Protein AF-A0A0N1JWP1-F1 (afdb_monomer)

Foldseek 3Di:
DDDPPDPDPPPPPVLDQDPNDGPPVSVVVVCVVVVVVVVVVVVVVVVVVVVVVVVVVVVPPPQDQDPVGDGDDD

Radius of gyration: 25.9 Å; Cα contacts (8 Å, |Δi|>4): 18; chains: 1; bounding box: 46×24×71 Å

Organism: NCBI:txid66876

Solvent-accessible surface area (backbone atoms only — not comparable to full-atom values): 4760 Å² total; per-residue (Å²): 139,78,86,78,81,75,76,79,79,67,77,81,70,84,72,64,69,58,98,86,44,59,57,74,68,46,54,50,51,53,48,52,55,52,47,52,52,53,50,54,52,50,52,54,50,51,55,50,51,51,53,51,51,53,52,55,54,65,71,54,68,74,66,62,60,46,98,84,71,50,74,55,77,133

Structure (mmCIF, N/CA/C/O backbone):
data_AF-A0A0N1JWP1-F1
#
_entry.id   AF-A0A0N1JWP1-F1
#
loop_
_atom_site.group_PDB
_atom_site.id
_atom_site.type_symbol
_atom_site.label_atom_id
_atom_site.label_alt_id
_atom_site.label_comp_id
_atom_site.label_asym_id
_atom_site.label_entity_id
_atom_site.label_seq_id
_atom_site.pdbx_PDB_ins_code
_atom_site.Cartn_x
_atom_site.Cartn_y
_atom_site.Cartn_z
_atom_site.occupancy
_atom_site.B_iso_or_equiv
_atom_site.auth_seq_id
_atom_site.auth_comp_id
_atom_site.auth_asym_id
_atom_site.auth_atom_id
_ato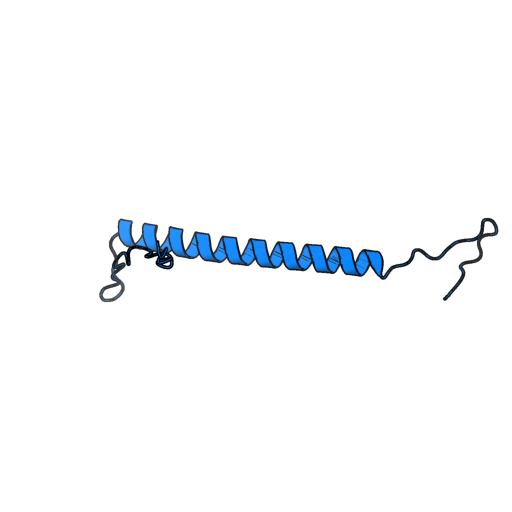m_site.pdbx_PDB_model_num
ATOM 1 N N . MET A 1 1 ? -30.145 5.609 -18.340 1.00 39.28 1 MET A N 1
ATOM 2 C CA . MET A 1 1 ? -29.044 6.097 -17.485 1.00 39.28 1 MET A CA 1
ATOM 3 C C . MET A 1 1 ? -28.677 4.975 -16.537 1.00 39.28 1 MET A C 1
ATOM 5 O O . MET A 1 1 ? -29.337 4.800 -15.526 1.00 39.28 1 MET A O 1
ATOM 9 N N . THR A 1 2 ? -27.708 4.153 -16.919 1.00 44.47 2 THR A N 1
ATOM 10 C CA . THR A 1 2 ? -27.159 3.092 -16.068 1.00 44.47 2 THR A CA 1
ATOM 11 C C . THR A 1 2 ? -25.707 3.456 -15.826 1.00 44.47 2 THR A C 1
ATOM 13 O O . THR A 1 2 ? -24.899 3.390 -16.748 1.00 44.47 2 THR A O 1
ATOM 16 N N . CYS A 1 3 ? -25.411 3.933 -14.618 1.00 44.78 3 CYS A N 1
ATOM 17 C CA . CYS A 1 3 ? -24.049 4.139 -14.154 1.00 44.78 3 CYS A CA 1
ATOM 18 C C . CYS A 1 3 ? -23.420 2.756 -13.983 1.00 44.78 3 CYS A C 1
ATOM 20 O O . CYS A 1 3 ? -23.765 2.029 -13.055 1.00 44.78 3 CYS A O 1
ATOM 22 N N . THR A 1 4 ? -22.563 2.362 -14.916 1.00 49.91 4 THR A N 1
ATOM 23 C CA . THR A 1 4 ? -21.630 1.261 -14.696 1.00 49.91 4 THR A CA 1
ATOM 24 C C . THR A 1 4 ? -20.496 1.809 -13.844 1.00 49.91 4 THR A C 1
ATOM 26 O O . THR A 1 4 ? -19.635 2.529 -14.342 1.00 49.91 4 THR A O 1
ATOM 29 N N . ASP A 1 5 ? -20.563 1.522 -12.549 1.00 48.72 5 ASP A N 1
ATOM 30 C CA . ASP A 1 5 ? -19.449 1.644 -11.616 1.00 48.72 5 ASP A CA 1
ATOM 31 C C . ASP A 1 5 ? -18.389 0.619 -12.054 1.00 48.72 5 ASP A C 1
ATOM 33 O O . ASP A 1 5 ? -18.519 -0.580 -11.809 1.00 48.72 5 ASP A O 1
ATOM 37 N N . THR A 1 6 ? -17.420 1.051 -12.860 1.00 58.97 6 THR A N 1
ATOM 38 C CA . THR A 1 6 ? -16.211 0.267 -13.133 1.00 58.97 6 THR A CA 1
ATOM 39 C C . THR A 1 6 ? -15.363 0.321 -11.868 1.00 58.97 6 THR A C 1
ATOM 41 O O . THR A 1 6 ? -14.947 1.423 -11.499 1.00 58.97 6 THR A O 1
ATOM 44 N N . PRO A 1 7 ? -15.112 -0.808 -11.181 1.00 53.34 7 PRO A N 1
ATOM 45 C CA . PRO A 1 7 ? -14.247 -0.791 -10.020 1.00 53.34 7 PRO A CA 1
ATOM 46 C C . PRO A 1 7 ? -12.839 -0.468 -10.509 1.00 53.34 7 PRO A C 1
ATOM 48 O O . PRO A 1 7 ? -12.288 -1.226 -11.301 1.00 53.34 7 PRO A O 1
ATOM 51 N N . ASP A 1 8 ? -12.330 0.681 -10.066 1.00 54.34 8 ASP A N 1
ATOM 52 C CA . ASP A 1 8 ? -10.913 0.985 -9.848 1.00 54.34 8 ASP A CA 1
ATOM 53 C C . ASP A 1 8 ? -9.970 0.168 -10.746 1.00 54.34 8 ASP A C 1
ATOM 55 O O . ASP A 1 8 ? -9.347 -0.813 -10.331 1.00 54.34 8 ASP A O 1
ATOM 59 N N . GLU A 1 9 ? -9.926 0.538 -12.026 1.00 51.97 9 GLU A N 1
ATOM 60 C CA . GLU A 1 9 ? -8.948 0.020 -12.975 1.00 51.97 9 GLU A CA 1
ATOM 61 C C . GLU A 1 9 ? -7.607 0.653 -12.587 1.00 51.97 9 GLU A C 1
ATOM 63 O O . GLU A 1 9 ? -7.149 1.630 -13.182 1.00 51.97 9 GLU A O 1
ATOM 68 N N . PHE A 1 10 ? -7.007 0.155 -11.500 1.00 58.12 10 PHE A N 1
ATOM 69 C CA . PHE A 1 10 ? -5.613 0.424 -11.199 1.00 58.12 10 PHE A CA 1
ATOM 70 C C . PHE A 1 10 ? -4.865 0.022 -12.463 1.00 58.12 10 PHE A C 1
ATOM 72 O O . PHE A 1 10 ? -4.946 -1.155 -12.827 1.00 58.12 10 PHE A O 1
ATOM 79 N N . PRO A 1 11 ? -4.199 0.953 -13.172 1.00 59.28 11 PRO A N 1
ATOM 80 C CA . PRO A 1 11 ? -3.427 0.564 -14.333 1.00 59.28 11 PRO A CA 1
ATOM 81 C C . PRO A 1 11 ? -2.481 -0.522 -13.841 1.00 59.28 11 PRO A C 1
ATOM 83 O O . PRO A 1 11 ? -1.698 -0.275 -12.920 1.00 59.28 11 PRO A O 1
ATOM 86 N N . GLU A 1 12 ? -2.625 -1.738 -14.370 1.00 60.75 12 GLU A N 1
ATOM 87 C CA . GLU A 1 12 ? -1.698 -2.827 -14.099 1.00 60.75 12 GLU A CA 1
ATOM 88 C C . GLU A 1 12 ? -0.359 -2.363 -14.658 1.00 60.75 12 GLU A C 1
ATOM 90 O O . GLU A 1 12 ? -0.050 -2.561 -15.829 1.00 60.75 12 GLU A O 1
ATOM 95 N N . VAL A 1 13 ? 0.409 -1.638 -13.845 1.00 63.69 13 VAL A N 1
ATOM 96 C CA . VAL A 1 13 ? 1.775 -1.268 -14.173 1.00 63.69 13 VAL A CA 1
ATOM 97 C C . VAL A 1 13 ? 2.513 -2.599 -14.188 1.00 63.69 13 VAL A C 1
ATOM 99 O O . VAL A 1 13 ? 2.593 -3.241 -13.135 1.00 63.69 13 VAL A O 1
ATOM 102 N N . PRO A 1 14 ? 2.999 -3.073 -15.349 1.00 65.94 14 PRO A N 1
ATOM 103 C CA . PRO A 1 14 ? 3.669 -4.355 -15.420 1.00 65.94 14 PRO A CA 1
ATOM 104 C C . PRO A 1 14 ? 5.043 -4.194 -14.769 1.00 65.94 14 PRO A C 1
ATOM 106 O O . PRO A 1 14 ? 6.031 -3.922 -15.439 1.00 65.94 14 PRO A O 1
ATOM 109 N N . LEU A 1 15 ? 5.093 -4.321 -13.446 1.00 63.81 15 LEU A N 1
ATOM 110 C CA . LEU A 1 15 ? 6.321 -4.309 -12.662 1.00 63.81 15 LEU A CA 1
ATOM 111 C C . LEU A 1 15 ? 6.951 -5.693 -12.829 1.00 63.81 15 LEU A C 1
ATOM 113 O O . LEU A 1 15 ? 6.534 -6.664 -12.192 1.00 63.81 15 LEU A O 1
ATOM 117 N N . ARG A 1 16 ? 7.884 -5.817 -13.777 1.00 69.88 16 ARG A N 1
ATOM 118 C CA . ARG A 1 16 ? 8.460 -7.106 -14.171 1.00 69.88 16 ARG A CA 1
ATOM 119 C C . ARG A 1 16 ? 9.772 -7.318 -13.432 1.00 69.88 16 ARG A C 1
ATOM 121 O O . ARG A 1 16 ? 10.757 -6.654 -13.699 1.00 69.88 16 ARG A O 1
ATOM 128 N N . ILE A 1 17 ? 9.798 -8.304 -12.541 1.00 74.88 17 ILE A N 1
ATOM 129 C CA . ILE A 1 17 ? 11.052 -8.809 -11.979 1.00 74.88 17 ILE A CA 1
ATOM 130 C C . ILE A 1 17 ? 11.521 -9.951 -12.884 1.00 74.88 17 ILE A C 1
ATOM 132 O O . ILE A 1 17 ? 10.950 -11.042 -12.843 1.00 74.88 17 ILE A O 1
ATOM 136 N N . ASP A 1 18 ? 12.541 -9.717 -13.711 1.00 78.38 18 ASP A N 1
ATOM 137 C CA . ASP A 1 18 ? 13.129 -10.754 -14.564 1.00 78.38 18 ASP A CA 1
ATOM 138 C C . ASP A 1 18 ? 14.403 -11.309 -13.923 1.00 78.38 18 ASP A C 1
ATOM 140 O O . ASP A 1 18 ? 15.382 -10.597 -13.721 1.00 78.38 18 ASP A O 1
ATOM 144 N N . ARG A 1 19 ? 14.393 -12.597 -13.558 1.00 77.44 19 ARG A N 1
ATOM 145 C CA . ARG A 1 19 ? 15.530 -13.296 -12.914 1.00 77.44 19 ARG A CA 1
ATOM 146 C C . ARG A 1 19 ? 16.095 -12.596 -11.664 1.00 77.44 19 ARG A C 1
ATOM 148 O O . ARG A 1 19 ? 17.268 -12.764 -11.341 1.00 77.44 19 ARG A O 1
ATOM 155 N N . GLY A 1 20 ? 15.261 -11.845 -10.945 1.00 78.88 20 GLY A N 1
ATOM 156 C CA . GLY A 1 20 ? 15.673 -11.076 -9.765 1.00 78.88 20 GLY A CA 1
ATOM 157 C C . GLY A 1 20 ? 16.257 -9.696 -10.079 1.00 78.88 20 GLY A C 1
ATOM 158 O O . GLY A 1 20 ? 16.707 -9.019 -9.160 1.00 78.88 20 GLY A O 1
ATOM 159 N N . HIS A 1 21 ? 16.233 -9.276 -11.345 1.00 77.62 21 HIS A N 1
ATOM 160 C CA . HIS A 1 21 ? 16.557 -7.924 -11.783 1.00 77.62 21 HIS A CA 1
ATOM 161 C C . HIS A 1 21 ? 15.270 -7.139 -12.053 1.00 77.62 21 HIS A C 1
ATOM 163 O O . HIS A 1 21 ? 14.304 -7.676 -12.597 1.00 77.62 21 HIS A O 1
ATOM 169 N N . ALA A 1 22 ? 15.273 -5.877 -11.652 1.00 87.00 22 ALA A N 1
ATOM 170 C CA . ALA A 1 22 ? 14.251 -4.889 -11.958 1.00 87.00 22 ALA A CA 1
ATOM 171 C C . ALA A 1 22 ? 14.961 -3.540 -12.086 1.00 87.00 22 ALA A C 1
ATOM 173 O O . ALA A 1 22 ? 15.931 -3.283 -11.360 1.00 87.00 22 ALA A O 1
ATOM 174 N N . GLU A 1 23 ? 14.499 -2.694 -12.999 1.00 88.75 23 GLU A N 1
ATOM 175 C CA . GLU A 1 23 ? 15.069 -1.361 -13.153 1.00 88.75 23 GLU A CA 1
ATOM 176 C C . GLU A 1 23 ? 14.812 -0.523 -11.883 1.00 88.75 23 GLU A C 1
ATOM 178 O O . GLU A 1 23 ? 13.833 -0.759 -11.159 1.00 88.75 23 GLU A O 1
ATOM 183 N N . PRO A 1 24 ? 15.678 0.456 -11.563 1.00 88.12 24 PRO A N 1
ATOM 184 C CA . PRO A 1 24 ? 15.557 1.263 -10.347 1.00 88.12 24 PRO A CA 1
ATO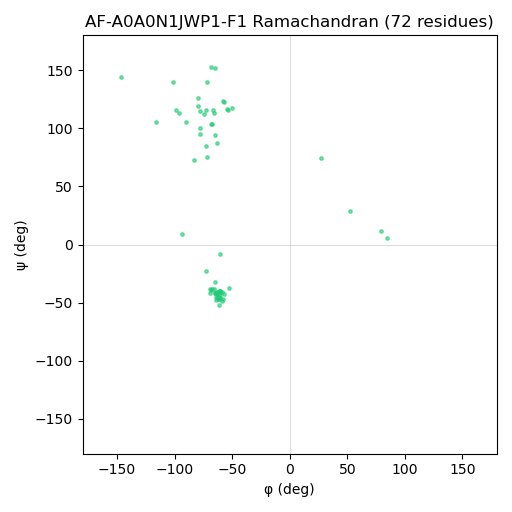M 185 C C . PRO A 1 24 ? 14.169 1.898 -10.179 1.00 88.12 24 PRO A C 1
ATOM 187 O O . PRO A 1 24 ? 13.631 1.962 -9.071 1.00 88.12 24 PRO A O 1
ATOM 190 N N . GLU A 1 25 ? 13.571 2.333 -11.284 1.00 88.06 25 GLU A N 1
ATOM 191 C CA . GLU A 1 25 ? 12.240 2.925 -11.350 1.00 88.06 25 GLU A CA 1
ATOM 192 C C . GLU A 1 25 ? 11.142 1.912 -10.993 1.00 88.06 25 GLU A C 1
ATOM 194 O O . GLU A 1 25 ? 10.192 2.248 -10.283 1.00 88.06 25 GLU A O 1
ATOM 199 N N . GLU A 1 26 ? 11.285 0.656 -11.423 1.00 86.75 26 GLU A N 1
ATOM 200 C CA . GLU A 1 26 ? 10.337 -0.422 -11.124 1.00 86.75 26 GLU A CA 1
ATOM 201 C C . GLU A 1 26 ? 10.395 -0.806 -9.640 1.00 86.75 26 GLU A C 1
ATOM 203 O O . GLU A 1 26 ? 9.360 -0.961 -8.986 1.00 86.75 26 GLU A O 1
ATOM 208 N N . VAL A 1 27 ? 11.601 -0.886 -9.067 1.00 88.44 27 VAL A N 1
ATOM 209 C CA . VAL A 1 27 ? 11.792 -1.130 -7.627 1.00 88.44 27 VAL A CA 1
ATOM 210 C C . VAL A 1 27 ? 11.211 0.016 -6.795 1.00 88.44 27 VAL A C 1
ATOM 212 O O . VAL A 1 27 ? 10.564 -0.224 -5.769 1.00 88.44 27 VAL A O 1
ATOM 215 N N . ALA A 1 28 ? 11.395 1.264 -7.234 1.00 91.62 28 ALA A N 1
ATOM 216 C CA . ALA A 1 28 ? 10.812 2.428 -6.576 1.00 91.62 28 ALA A CA 1
ATOM 217 C C . ALA A 1 28 ? 9.274 2.380 -6.604 1.00 91.62 28 ALA A C 1
ATOM 219 O O . ALA A 1 28 ? 8.640 2.568 -5.563 1.00 91.62 28 ALA A O 1
ATOM 220 N N . ALA A 1 29 ? 8.671 2.055 -7.752 1.00 89.94 29 ALA A N 1
ATOM 221 C CA . ALA A 1 29 ? 7.222 1.910 -7.885 1.00 89.94 29 ALA A CA 1
ATOM 222 C C . ALA A 1 29 ? 6.663 0.801 -6.976 1.00 89.94 29 ALA A C 1
ATOM 224 O O . ALA A 1 29 ? 5.710 1.040 -6.228 1.00 89.94 29 ALA A O 1
ATOM 225 N N . LEU A 1 30 ? 7.300 -0.377 -6.954 1.00 88.50 30 LEU A N 1
ATOM 226 C CA . LEU A 1 30 ? 6.944 -1.472 -6.042 1.00 88.50 30 LEU A CA 1
ATOM 227 C C . LEU A 1 30 ? 7.011 -1.037 -4.573 1.00 88.50 30 LEU A C 1
ATOM 229 O O . LEU A 1 30 ? 6.113 -1.343 -3.788 1.00 88.50 30 LEU A O 1
ATOM 233 N N . THR A 1 31 ? 8.056 -0.293 -4.204 1.00 91.69 31 THR A N 1
ATOM 234 C CA . THR A 1 31 ? 8.255 0.196 -2.833 1.00 91.69 31 THR A CA 1
ATOM 235 C C . THR A 1 31 ? 7.149 1.162 -2.414 1.00 91.69 31 THR A C 1
ATOM 237 O O . THR A 1 31 ? 6.644 1.056 -1.296 1.00 91.69 31 THR A O 1
ATOM 240 N N . VAL A 1 32 ? 6.733 2.076 -3.296 1.00 93.94 32 VAL A N 1
ATOM 241 C CA . VAL A 1 32 ? 5.642 3.026 -3.022 1.00 93.94 32 VAL A CA 1
ATOM 242 C C . VAL A 1 32 ? 4.317 2.294 -2.824 1.00 93.94 32 VAL A C 1
ATOM 244 O O . VAL A 1 32 ? 3.634 2.540 -1.830 1.00 93.94 32 VAL A O 1
ATOM 247 N N . VAL A 1 33 ? 3.975 1.367 -3.723 1.00 91.69 33 VAL A N 1
ATOM 248 C CA . VAL A 1 33 ? 2.725 0.594 -3.646 1.00 91.69 33 VAL A CA 1
ATOM 249 C C . VAL A 1 33 ? 2.689 -0.238 -2.364 1.00 91.69 33 VAL A C 1
ATOM 251 O O . VAL A 1 33 ? 1.753 -0.129 -1.568 1.00 91.69 33 VAL A O 1
ATOM 254 N N . LEU A 1 34 ? 3.741 -1.016 -2.102 1.00 92.62 34 LEU A N 1
ATOM 255 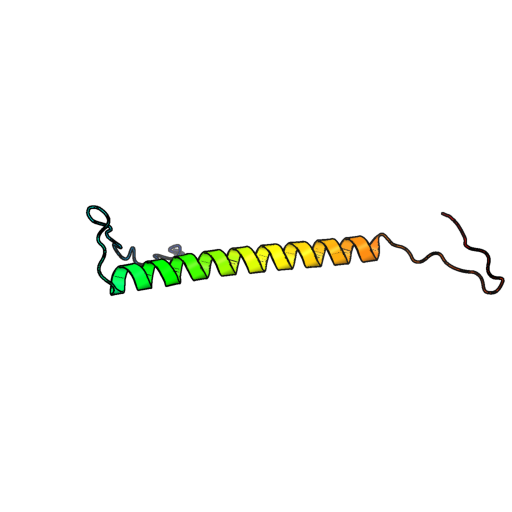C CA . LEU A 1 34 ? 3.829 -1.836 -0.896 1.00 92.62 34 LEU A CA 1
ATOM 256 C C . LEU A 1 34 ? 3.826 -0.976 0.376 1.00 92.62 34 LEU A C 1
ATOM 258 O O . LEU A 1 34 ? 3.141 -1.305 1.345 1.00 92.62 34 LEU A O 1
ATOM 262 N N . GLY A 1 35 ? 4.551 0.143 0.365 1.00 95.00 35 GLY A N 1
ATOM 263 C CA . GLY A 1 35 ? 4.578 1.107 1.460 1.00 95.00 35 GLY A CA 1
ATOM 264 C C . GLY A 1 35 ? 3.188 1.657 1.772 1.00 95.00 35 GLY A C 1
ATOM 265 O O . GLY A 1 35 ? 2.774 1.638 2.931 1.00 95.00 35 GLY A O 1
ATOM 266 N N . ALA A 1 36 ? 2.431 2.065 0.750 1.00 93.94 36 ALA A N 1
ATOM 267 C CA . ALA A 1 36 ? 1.061 2.548 0.903 1.00 93.94 36 ALA A CA 1
ATOM 268 C C . ALA A 1 36 ? 0.139 1.479 1.515 1.00 93.94 36 ALA A C 1
ATOM 270 O O . ALA A 1 36 ? -0.607 1.772 2.453 1.00 93.94 36 ALA A O 1
ATOM 271 N N . HIS A 1 37 ? 0.235 0.225 1.059 1.00 93.38 37 HIS A N 1
ATOM 272 C CA . HIS A 1 37 ? -0.532 -0.884 1.635 1.00 93.38 37 HIS A CA 1
ATOM 273 C C . HIS A 1 37 ? -0.174 -1.144 3.101 1.00 93.38 37 HIS A C 1
ATOM 275 O O . HIS A 1 37 ? -1.069 -1.275 3.938 1.00 93.38 37 HIS A O 1
ATOM 281 N N . ILE A 1 38 ? 1.118 -1.181 3.438 1.00 96.19 38 ILE A N 1
ATOM 282 C CA . ILE A 1 38 ? 1.580 -1.389 4.817 1.00 96.19 38 ILE A CA 1
ATOM 283 C C . ILE A 1 38 ? 1.093 -0.256 5.723 1.00 96.19 38 ILE A C 1
ATOM 285 O O . ILE A 1 38 ? 0.594 -0.523 6.817 1.00 96.19 38 ILE A O 1
ATOM 289 N N . VAL A 1 39 ? 1.211 0.998 5.284 1.00 96.06 39 VAL A N 1
ATOM 290 C CA . VAL A 1 39 ? 0.724 2.157 6.043 1.00 96.06 39 VAL A CA 1
ATOM 291 C C . VAL A 1 39 ? -0.787 2.061 6.252 1.00 96.06 39 VAL A C 1
ATOM 293 O O . VAL A 1 39 ? -1.244 2.190 7.386 1.00 96.06 39 VA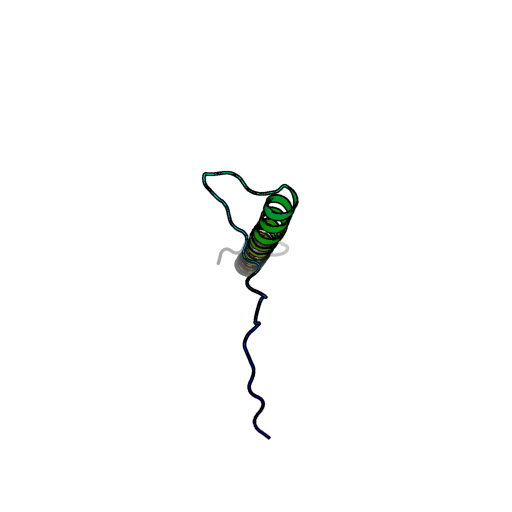L A O 1
ATOM 296 N N . GLY A 1 40 ? -1.559 1.741 5.210 1.00 93.19 40 GLY A N 1
ATOM 297 C CA . GLY A 1 40 ? -3.007 1.555 5.323 1.00 93.19 40 GLY A CA 1
ATOM 298 C C . GLY A 1 40 ? -3.400 0.456 6.317 1.00 93.19 40 GLY A C 1
ATOM 299 O O . GLY A 1 40 ? -4.321 0.640 7.114 1.00 93.19 40 GLY A O 1
ATOM 300 N N . LEU A 1 41 ? -2.679 -0.670 6.329 1.00 94.44 41 LEU A N 1
ATOM 301 C CA . LEU A 1 41 ? -2.886 -1.737 7.314 1.00 94.44 41 LEU A CA 1
ATOM 302 C C . LEU A 1 41 ? -2.555 -1.280 8.741 1.00 94.44 41 LEU A C 1
ATOM 304 O O . LEU A 1 41 ? -3.308 -1.584 9.664 1.00 94.44 41 LEU A O 1
ATOM 308 N N . ARG A 1 42 ? -1.465 -0.526 8.927 1.00 94.31 42 ARG A N 1
ATOM 309 C CA . ARG A 1 42 ? -1.074 0.003 10.243 1.00 94.31 42 ARG A CA 1
ATOM 310 C C . ARG A 1 42 ? -2.091 0.992 10.799 1.00 94.31 42 ARG A C 1
ATOM 312 O O . ARG A 1 42 ? -2.416 0.893 11.975 1.00 94.31 42 ARG A O 1
ATOM 319 N N . VAL A 1 43 ? -2.620 1.888 9.967 1.00 95.19 43 VAL A N 1
ATOM 320 C CA . VAL A 1 43 ? -3.665 2.842 10.378 1.00 95.19 43 VAL A CA 1
ATOM 321 C C . VAL A 1 43 ? -4.920 2.100 10.838 1.00 95.19 43 VAL A C 1
ATOM 323 O O . VAL A 1 43 ? -5.429 2.366 11.920 1.00 95.19 43 VAL A O 1
ATOM 326 N N . ARG A 1 44 ? -5.374 1.096 10.075 1.00 93.25 44 ARG A N 1
ATOM 327 C CA . ARG A 1 44 ? -6.539 0.275 10.457 1.00 93.25 44 ARG A CA 1
ATOM 328 C C . ARG A 1 44 ? -6.330 -0.467 11.776 1.00 93.25 44 ARG A C 1
ATOM 330 O O . ARG A 1 44 ? -7.255 -0.575 12.577 1.00 93.25 44 ARG A O 1
ATOM 337 N N . GLU A 1 45 ? -5.129 -0.989 11.997 1.00 94.44 45 GLU A N 1
ATOM 338 C CA . GLU A 1 45 ? -4.768 -1.657 13.247 1.00 94.44 45 GLU A CA 1
ATOM 339 C C . GLU A 1 45 ? -4.700 -0.673 14.428 1.00 94.44 45 GLU A C 1
ATOM 341 O O . GLU A 1 45 ? -5.150 -1.002 15.526 1.00 94.44 45 GLU A O 1
ATOM 346 N N . GLU A 1 46 ? -4.190 0.543 14.221 1.00 93.50 46 GLU A N 1
ATOM 347 C CA . GLU A 1 46 ? -4.201 1.594 15.243 1.00 93.50 46 GLU A CA 1
ATOM 348 C C . GLU A 1 46 ? -5.634 2.008 15.607 1.00 93.50 46 GLU A C 1
ATOM 350 O O . GLU A 1 46 ? -5.976 2.071 16.790 1.00 93.50 46 GLU A O 1
ATOM 355 N N . ASP A 1 47 ? -6.497 2.205 14.610 1.00 91.94 47 ASP A N 1
ATOM 356 C CA . ASP A 1 47 ? -7.911 2.517 14.820 1.00 91.94 47 ASP A CA 1
ATOM 357 C C . ASP A 1 47 ? -8.629 1.406 15.593 1.00 91.94 47 ASP A C 1
ATOM 359 O O . ASP A 1 47 ? -9.423 1.685 16.497 1.00 91.94 47 ASP A O 1
ATOM 363 N N . ARG A 1 48 ? -8.332 0.135 15.284 1.00 91.94 48 ARG A N 1
ATOM 364 C CA . ARG A 1 48 ? -8.858 -1.013 16.036 1.00 91.94 48 ARG A CA 1
ATOM 365 C C . ARG A 1 48 ? -8.447 -0.939 17.506 1.00 91.94 48 ARG A C 1
ATOM 367 O O . ARG A 1 48 ? -9.303 -1.049 18.381 1.00 91.94 48 ARG A O 1
ATOM 374 N N . ARG A 1 49 ? -7.164 -0.692 17.782 1.00 91.44 49 ARG A N 1
ATOM 375 C CA . ARG A 1 49 ? -6.643 -0.574 19.155 1.00 91.44 49 ARG A CA 1
ATOM 376 C C . ARG A 1 49 ? -7.273 0.578 19.927 1.00 91.44 49 ARG A C 1
ATOM 378 O O . ARG A 1 49 ? -7.576 0.412 21.104 1.00 91.44 49 ARG A O 1
ATOM 385 N N . ARG A 1 50 ? -7.495 1.729 19.284 1.00 88.88 50 ARG A N 1
ATOM 386 C CA . ARG A 1 50 ? -8.182 2.870 19.913 1.00 88.88 50 ARG A CA 1
ATOM 387 C C . ARG A 1 50 ? -9.605 2.499 20.321 1.00 88.88 50 ARG A C 1
ATOM 389 O O . ARG A 1 50 ? -9.971 2.699 21.472 1.00 88.88 50 ARG A O 1
ATOM 396 N N . ARG A 1 51 ? -10.366 1.859 19.428 1.00 86.25 51 ARG A N 1
ATOM 397 C CA . ARG A 1 51 ? -11.730 1.390 19.735 1.00 86.25 51 ARG A CA 1
ATOM 398 C C . ARG A 1 51 ? -11.760 0.383 20.884 1.00 86.25 51 ARG A C 1
ATOM 400 O O . ARG A 1 51 ? -12.658 0.440 21.716 1.00 86.25 51 ARG A O 1
ATOM 407 N N . GLU A 1 52 ? -10.792 -0.528 20.942 1.00 86.19 52 GLU A N 1
ATOM 408 C CA . GLU A 1 52 ? -10.666 -1.484 22.050 1.00 86.19 52 GLU A CA 1
ATOM 409 C C . GLU A 1 52 ? -10.352 -0.787 23.377 1.00 86.19 52 GLU A C 1
ATOM 411 O O . GLU A 1 52 ? -10.942 -1.127 24.402 1.00 86.19 52 GLU A O 1
ATOM 416 N N . ALA A 1 53 ? -9.470 0.216 23.365 1.00 81.94 53 ALA A N 1
ATOM 417 C CA . ALA A 1 53 ? -9.167 1.018 24.547 1.00 81.94 53 ALA A CA 1
ATOM 418 C C . ALA A 1 53 ? -10.393 1.808 25.037 1.00 81.94 53 ALA A C 1
ATOM 420 O O . ALA A 1 53 ? -10.676 1.814 26.236 1.00 81.94 53 ALA A O 1
ATOM 421 N N . ASP A 1 54 ? -11.160 2.405 24.122 1.00 76.75 54 ASP A N 1
ATOM 422 C CA . ASP A 1 54 ? -12.391 3.130 24.455 1.00 76.75 54 ASP A CA 1
ATOM 423 C C . ASP A 1 54 ? -13.446 2.190 25.063 1.00 76.75 54 ASP A C 1
ATOM 425 O O . ASP A 1 54 ? -14.064 2.513 26.078 1.00 76.75 54 ASP A O 1
ATOM 429 N N . GLN A 1 55 ? -13.608 0.981 24.513 1.00 72.56 55 GLN A N 1
ATOM 430 C CA . GLN A 1 55 ? -14.502 -0.038 25.079 1.00 72.56 55 GLN A CA 1
ATOM 431 C C . GLN A 1 55 ? -14.065 -0.479 26.483 1.00 72.56 55 GLN A C 1
ATOM 433 O O . GLN A 1 55 ? -14.901 -0.622 27.374 1.00 72.56 55 GLN A O 1
ATOM 438 N N . GLN A 1 56 ? -12.762 -0.657 26.715 1.00 68.75 56 GLN A N 1
ATOM 439 C CA . GLN A 1 56 ? -12.235 -0.981 28.044 1.00 68.75 56 GLN A CA 1
ATOM 440 C C . GLN A 1 56 ? -12.445 0.151 29.057 1.00 68.75 56 GLN A C 1
ATOM 442 O O . GLN A 1 56 ? -12.624 -0.123 30.245 1.00 68.75 56 GLN A O 1
ATOM 447 N N . HIS A 1 57 ? -12.428 1.410 28.611 1.00 61.25 57 HIS A N 1
ATOM 448 C CA . HIS A 1 57 ? 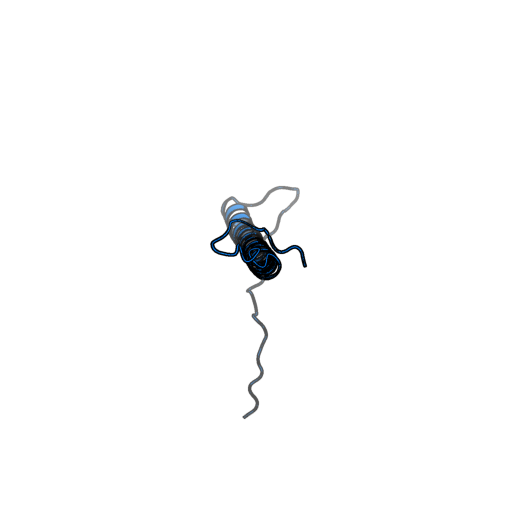-12.713 2.556 29.469 1.00 61.25 57 HIS A CA 1
ATOM 449 C C . HIS A 1 57 ? -14.187 2.596 29.895 1.00 61.2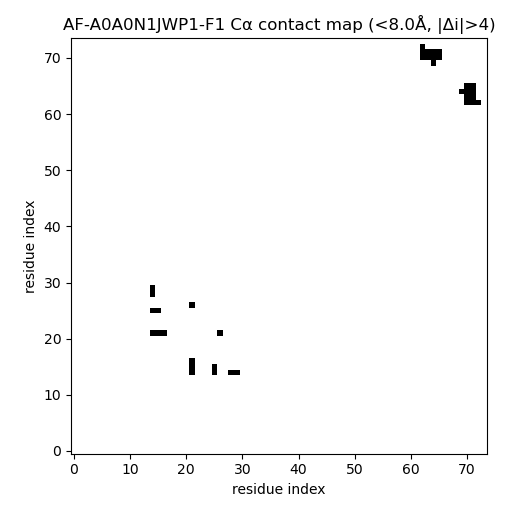5 57 HIS A C 1
AT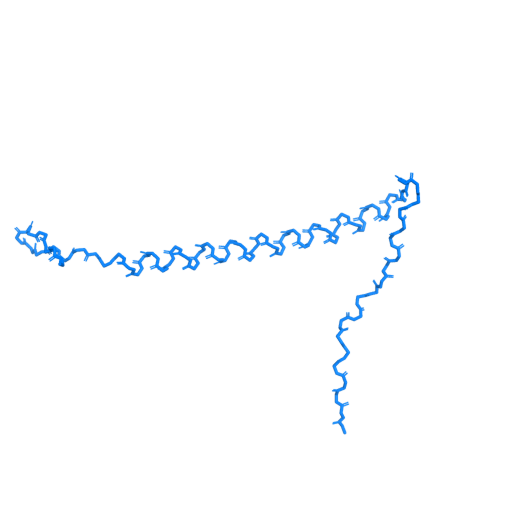OM 451 O O . HIS A 1 57 ? -14.469 2.872 31.055 1.00 61.25 57 HIS A O 1
ATOM 457 N N . ILE A 1 58 ? -15.114 2.244 28.997 1.00 60.47 58 ILE A N 1
ATOM 458 C CA . ILE A 1 58 ? -16.558 2.195 29.293 1.00 60.47 58 ILE A CA 1
ATOM 459 C C . ILE A 1 58 ? -16.897 1.068 30.283 1.00 60.47 58 ILE A C 1
ATOM 461 O O . ILE A 1 58 ? -17.732 1.257 31.159 1.00 60.47 58 ILE A O 1
ATOM 465 N N . VAL A 1 59 ? -16.246 -0.097 30.175 1.00 60.62 59 VAL A N 1
ATOM 466 C CA . VAL A 1 59 ? -16.508 -1.246 31.069 1.00 60.62 59 VAL A CA 1
ATOM 467 C C . VAL A 1 59 ? -15.950 -1.025 32.481 1.00 60.62 59 VAL A C 1
ATOM 469 O O . VAL A 1 59 ? -16.430 -1.620 33.444 1.00 60.62 59 VAL A O 1
ATOM 472 N N . ARG A 1 60 ? -14.953 -0.148 32.641 1.00 58.84 60 ARG A N 1
ATOM 473 C CA . ARG A 1 60 ? -14.482 0.285 33.959 1.00 58.84 60 ARG A CA 1
ATOM 474 C C . ARG A 1 60 ? -15.376 1.403 34.478 1.00 58.84 60 ARG A C 1
ATOM 476 O O . ARG A 1 60 ? -14.958 2.556 34.545 1.00 58.84 60 ARG A O 1
ATOM 483 N N . GLU A 1 61 ? -16.590 1.048 34.887 1.00 60.75 61 GLU A N 1
ATOM 484 C CA . GLU A 1 61 ? -17.359 1.898 35.791 1.00 60.75 61 GLU A CA 1
ATOM 485 C C . GLU A 1 61 ? -16.453 2.267 36.973 1.00 60.75 61 GLU A C 1
ATOM 487 O O . GLU A 1 61 ? -15.928 1.404 37.683 1.00 60.75 61 GLU A O 1
ATOM 492 N N . THR A 1 62 ? -16.184 3.562 37.136 1.00 60.72 62 THR A N 1
ATOM 493 C CA . THR A 1 62 ? -15.462 4.063 38.304 1.00 60.72 62 THR A CA 1
ATOM 494 C C . THR A 1 62 ? -16.250 3.658 39.545 1.00 60.72 62 THR A C 1
ATOM 496 O O . THR A 1 62 ? -17.425 4.024 39.630 1.00 60.72 62 THR A O 1
ATOM 499 N N . PRO A 1 63 ? -15.647 2.940 40.510 1.00 60.97 63 PRO A N 1
ATOM 500 C CA . PRO A 1 63 ? -16.337 2.611 41.745 1.00 60.97 63 PRO A CA 1
ATOM 501 C C . PRO A 1 63 ? -16.786 3.915 42.399 1.00 60.97 63 PRO A C 1
ATOM 503 O O . PRO A 1 63 ? -15.986 4.824 42.638 1.00 60.97 63 PRO A O 1
ATOM 506 N N . ILE A 1 64 ? -18.090 4.022 42.635 1.00 60.22 64 ILE A N 1
ATOM 507 C CA . ILE A 1 64 ? -18.690 5.173 43.295 1.00 60.22 64 ILE A CA 1
ATOM 508 C C . ILE A 1 64 ? -18.196 5.137 44.743 1.00 60.22 64 ILE A C 1
ATOM 510 O O . ILE A 1 64 ? -18.634 4.312 45.544 1.00 60.22 64 ILE A O 1
ATOM 514 N N . ALA A 1 65 ? -17.236 5.998 45.071 1.00 58.69 65 ALA A N 1
ATOM 515 C CA . ALA A 1 65 ? -16.812 6.210 46.446 1.00 58.69 65 ALA A CA 1
ATOM 516 C C . ALA A 1 65 ? -17.829 7.138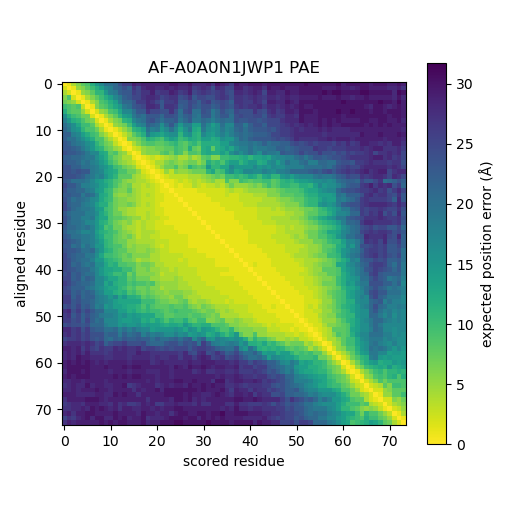 47.119 1.00 58.69 65 ALA A C 1
ATOM 518 O O . ALA A 1 65 ? -18.028 8.276 46.683 1.00 58.69 65 ALA A O 1
ATOM 519 N N . CYS A 1 66 ? -18.490 6.674 48.181 1.00 64.62 66 CYS A N 1
ATOM 520 C CA . CYS A 1 66 ? -19.296 7.575 48.999 1.00 64.62 66 CYS A CA 1
ATOM 521 C C . CYS A 1 66 ? -18.368 8.556 49.742 1.00 64.62 66 CYS A C 1
ATOM 523 O O . CYS A 1 66 ? -17.217 8.233 50.040 1.00 64.62 66 CYS A O 1
ATOM 525 N N . TRP A 1 67 ? -18.847 9.756 50.084 1.00 58.12 67 TRP A N 1
ATOM 526 C CA . TRP A 1 67 ? -18.049 10.763 50.809 1.00 58.12 67 TRP A CA 1
ATOM 527 C C . TRP A 1 67 ? -17.554 10.307 52.198 1.00 58.12 67 TRP A C 1
ATOM 529 O O . TRP A 1 67 ? -16.734 10.992 52.800 1.00 58.12 67 TRP A O 1
ATOM 539 N N . SER A 1 68 ? -18.002 9.147 52.697 1.00 60.59 68 SER A N 1
ATOM 540 C CA . SER A 1 68 ? -17.461 8.487 53.893 1.00 60.59 68 SER A CA 1
ATOM 541 C C .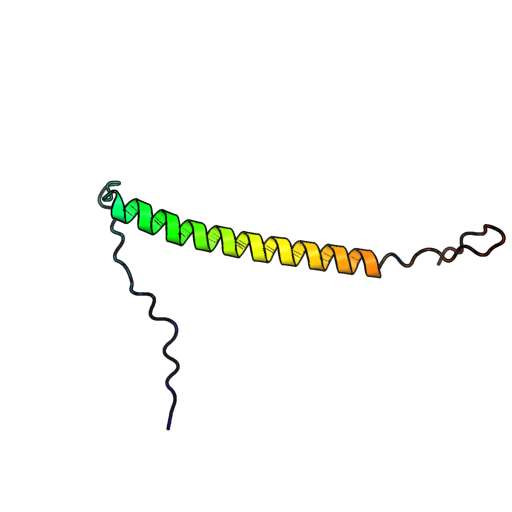 SER A 1 68 ? -16.371 7.441 53.600 1.00 60.59 68 SER A C 1
ATOM 543 O O . SER A 1 68 ? -15.974 6.715 54.506 1.00 60.59 68 SER A O 1
ATOM 545 N N . GLY A 1 69 ? -15.882 7.339 52.358 1.00 55.28 69 GLY A N 1
ATOM 546 C CA . GLY A 1 69 ? -14.743 6.494 51.983 1.00 55.28 69 GLY A CA 1
ATOM 547 C C . GLY A 1 69 ? -15.041 5.000 51.814 1.00 55.28 69 GLY A C 1
ATOM 548 O O . GLY A 1 69 ? -14.102 4.211 51.707 1.00 55.28 69 GLY A O 1
ATOM 549 N N . CYS A 1 70 ? -16.309 4.579 51.773 1.00 66.94 70 CYS A N 1
ATOM 550 C CA . CYS A 1 70 ? -16.631 3.196 51.423 1.00 66.94 70 CYS A CA 1
ATOM 551 C C . CYS A 1 70 ? -16.576 3.022 49.902 1.00 66.94 70 CYS A C 1
ATOM 553 O O . CYS A 1 70 ? -17.236 3.746 49.155 1.00 66.94 70 CYS A O 1
ATOM 555 N N . TRP A 1 71 ? -15.797 2.039 49.456 1.00 61.00 71 TRP A N 1
ATOM 556 C CA . TRP A 1 71 ? -15.844 1.548 48.086 1.00 61.00 71 TRP A CA 1
ATOM 557 C C . TRP A 1 71 ? -17.073 0.643 47.972 1.00 61.00 71 TRP A C 1
ATOM 559 O O . TRP A 1 71 ? -17.139 -0.386 48.644 1.00 61.00 71 TRP A O 1
ATOM 569 N N . CYS A 1 72 ? -18.066 1.025 47.169 1.00 55.00 72 CYS A N 1
ATOM 570 C CA . CYS A 1 72 ? -19.131 0.101 46.795 1.00 55.00 72 CYS A CA 1
ATOM 571 C C . CYS A 1 72 ? -18.565 -0.887 45.768 1.00 55.00 72 CYS A C 1
ATOM 573 O O . CYS A 1 72 ? -18.219 -0.497 44.654 1.00 55.00 72 CYS A O 1
ATOM 575 N N . CYS A 1 73 ? -18.444 -2.156 46.154 1.00 55.41 73 CYS A N 1
ATOM 576 C CA . CYS A 1 73 ? -18.317 -3.245 45.190 1.00 55.41 73 CYS A CA 1
ATOM 577 C C . CYS A 1 73 ? -19.677 -3.440 44.501 1.00 55.41 73 CYS A C 1
ATOM 579 O O . CYS A 1 73 ? -20.705 -3.354 45.176 1.00 55.41 73 CYS A O 1
ATOM 581 N N . ALA A 1 74 ? -19.671 -3.686 43.189 1.00 48.91 74 ALA A N 1
ATOM 582 C CA . ALA A 1 74 ? -20.820 -4.261 42.491 1.00 48.91 74 ALA A CA 1
ATOM 583 C C . ALA A 1 74 ? -21.031 -5.724 42.914 1.00 48.91 74 ALA A C 1
ATOM 585 O O . ALA A 1 74 ? -20.012 -6.396 43.213 1.00 48.91 74 ALA A O 1
#

Sequence (74 aa):
MTCTDTPDEFPEVPLRIDRGHAEPEEVAALTVVLGAHIVGLRVREEDRRRREADQQHIVRETPIACWSGCWCCA

pLDDT: mean 74.05, std 16.72, range [39.28, 96.19]

Mean predicted aligned error: 15.88 Å

Secondary structure (DSSP, 8-state):
-----------------BTTB--HHHHHHHHHHHHHHHHHHHHHHHHHHHHHHHHHHHH-PPP-B-TT--B---

InterPro domains:
  IPR032716 Biotin-dependent acetyl-/propionyl-coenzyme A carboxylase epsilon subunit [PF13822] (15-52)